Protein AF-A0A1B6IJ92-F1 (afdb_monomer)

Foldseek 3Di:
DEEFEFEAEQLFTFGDDQVDGPPDGVLNVLVVLLVVLVVFQLDAAEYEYHHRYDHPNDPDDPLVSVVVSCVVVVVAADQDQDPPDDSVSRGSHYFYQYPDPSCNRRHHPVVVDDDDDPPPD

Radius of gyration: 14.35 Å; Cα contacts (8 Å, |Δi|>4): 209; chains: 1; bounding box: 33×33×36 Å

Organism: NCBI:txid320908

Sequence (121 aa):
FFDIRVRHYANAFALHHAFVYLHVNFDDFLDSVSNFLRSNPSETVLFRLKEEYDSEGNSRSIAETLQWYLYKHQGTYLRTNNRDINLGSARGKFIILSDNYQFDSFGLQYGQSNIQDNYNL

Nearest PDB structures (foldseek):
  2or2-assembly1_B  TM=8.871E-01  e=2.183E-09  Bacillus thuringiensis
  2ptd-assembly1_A  TM=8.724E-01  e=1.568E-09  Bacillus cereus
  3ptd-assembly1_A  TM=8.873E-01  e=2.492E-09  Bacillus cereus
  6ptd-assembly1_A  TM=8.864E-01  e=2.332E-09  Bacillus cereus
  4f2t-assembly1_A  TM=8.288E-01  e=1.055E-09  Staphylococcus aureus subsp. aureus str. Newman

Structure (mmCIF, N/CA/C/O backbone):
data_AF-A0A1B6IJ92-F1
#
_entry.id   AF-A0A1B6IJ92-F1
#
loop_
_atom_site.group_PDB
_atom_site.id
_atom_site.type_symbol
_atom_site.label_atom_id
_atom_site.label_alt_id
_atom_site.label_comp_id
_atom_site.label_asym_id
_atom_site.label_entity_id
_atom_site.label_seq_id
_atom_site.pdbx_PDB_ins_code
_atom_site.Cartn_x
_atom_site.Cartn_y
_atom_site.Cartn_z
_atom_site.occupancy
_atom_site.B_iso_or_equiv
_atom_site.auth_seq_id
_atom_site.auth_comp_id
_atom_site.auth_asym_id
_atom_site.auth_atom_id
_atom_site.pdbx_PDB_model_num
ATOM 1 N N . PHE A 1 1 ? -4.550 -8.994 8.656 1.00 96.19 1 PHE A N 1
ATOM 2 C CA . PHE A 1 1 ? -3.156 -8.627 8.340 1.00 96.19 1 PHE A CA 1
ATOM 3 C C . PHE A 1 1 ? -2.759 -9.338 7.057 1.00 96.19 1 PHE A C 1
ATOM 5 O O . PHE A 1 1 ? -3.178 -10.478 6.900 1.00 96.19 1 PHE A O 1
ATOM 12 N N . PHE A 1 2 ? -1.996 -8.698 6.169 1.00 98.44 2 PHE A N 1
ATOM 13 C CA . PHE A 1 2 ? -1.486 -9.317 4.937 1.00 98.44 2 PHE A CA 1
ATOM 14 C C . PHE A 1 2 ? 0.030 -9.117 4.800 1.00 98.44 2 PHE A C 1
ATOM 16 O O . PHE A 1 2 ? 0.544 -8.058 5.153 1.00 98.44 2 PHE A O 1
ATOM 23 N N . ASP A 1 3 ? 0.733 -10.116 4.265 1.00 98.06 3 ASP A N 1
ATOM 24 C CA . ASP A 1 3 ? 2.132 -10.000 3.833 1.00 98.06 3 ASP A CA 1
ATOM 25 C C . ASP A 1 3 ? 2.158 -9.855 2.308 1.00 98.06 3 ASP A C 1
ATOM 27 O O . ASP A 1 3 ? 1.864 -10.810 1.589 1.00 98.06 3 ASP A O 1
ATOM 31 N N . ILE A 1 4 ? 2.425 -8.643 1.819 1.00 98.50 4 ILE A N 1
ATOM 32 C CA . ILE A 1 4 ? 2.378 -8.306 0.397 1.00 98.50 4 ILE A CA 1
ATOM 33 C C . ILE A 1 4 ? 3.795 -8.078 -0.102 1.00 98.50 4 ILE A C 1
ATOM 35 O O . ILE A 1 4 ? 4.490 -7.144 0.304 1.00 98.50 4 ILE A O 1
ATOM 39 N N . ARG A 1 5 ? 4.208 -8.940 -1.025 1.00 98.56 5 ARG A N 1
ATOM 40 C CA . ARG A 1 5 ? 5.542 -8.921 -1.611 1.00 98.56 5 ARG A CA 1
ATOM 41 C C . ARG A 1 5 ? 5.415 -8.645 -3.094 1.00 98.56 5 ARG A C 1
ATOM 43 O O . ARG A 1 5 ? 4.667 -9.335 -3.788 1.00 98.56 5 ARG A O 1
ATOM 50 N N . VAL A 1 6 ? 6.081 -7.599 -3.561 1.00 98.38 6 VAL A N 1
ATOM 51 C CA . VAL A 1 6 ? 5.899 -7.078 -4.915 1.00 98.38 6 VAL A CA 1
ATOM 52 C C . VAL A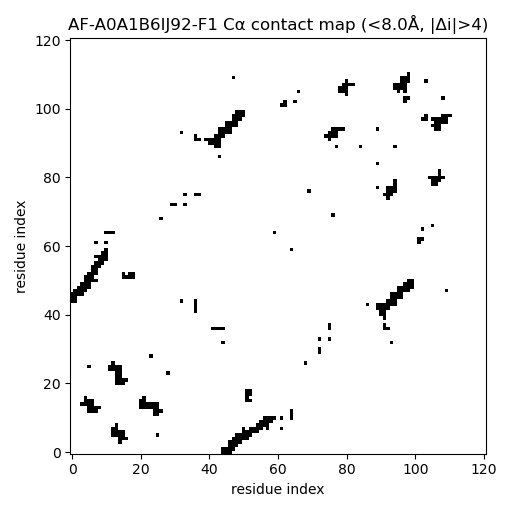 1 6 ? 7.204 -7.061 -5.686 1.00 98.38 6 VAL A C 1
ATOM 54 O O . VAL A 1 6 ? 8.267 -6.783 -5.138 1.00 98.38 6 VAL A O 1
ATOM 57 N N . ARG A 1 7 ? 7.109 -7.302 -6.987 1.00 98.31 7 ARG A N 1
ATOM 58 C CA . ARG A 1 7 ? 8.127 -6.923 -7.959 1.00 98.31 7 ARG A CA 1
ATOM 59 C C . ARG A 1 7 ? 7.694 -5.626 -8.626 1.00 98.31 7 ARG A C 1
ATOM 61 O O . ARG A 1 7 ? 6.538 -5.501 -9.034 1.00 98.31 7 ARG A O 1
ATOM 68 N N . HIS A 1 8 ? 8.619 -4.688 -8.780 1.00 98.56 8 HIS A N 1
ATOM 69 C CA . HIS A 1 8 ? 8.381 -3.473 -9.547 1.00 98.56 8 HIS A CA 1
ATOM 70 C C . HIS A 1 8 ? 8.767 -3.688 -11.016 1.00 98.56 8 HIS A C 1
ATOM 72 O O . HIS A 1 8 ? 9.942 -3.700 -11.380 1.00 98.56 8 HIS A O 1
ATOM 78 N N . TYR A 1 9 ? 7.767 -3.900 -11.864 1.00 98.19 9 TYR A N 1
ATOM 79 C CA . TYR A 1 9 ? 7.941 -4.287 -13.259 1.00 98.19 9 TYR A CA 1
ATOM 80 C C . TYR A 1 9 ? 7.105 -3.396 -14.172 1.00 98.19 9 TYR A C 1
ATOM 82 O O . TYR A 1 9 ? 5.902 -3.257 -13.954 1.00 98.19 9 TYR A O 1
ATOM 90 N N . ALA A 1 10 ? 7.722 -2.816 -15.203 1.00 97.75 10 ALA A N 1
ATOM 91 C CA . ALA A 1 10 ? 7.042 -1.970 -16.188 1.00 97.75 10 ALA A CA 1
ATOM 92 C C . ALA A 1 10 ? 6.162 -0.875 -15.547 1.00 97.75 10 ALA A C 1
ATOM 94 O O . ALA A 1 10 ? 5.014 -0.656 -15.936 1.00 97.75 10 ALA A O 1
ATOM 95 N N . ASN A 1 11 ? 6.706 -0.193 -14.535 1.00 98.06 11 ASN A N 1
ATOM 96 C CA . ASN A 1 11 ? 6.055 0.812 -13.699 1.00 98.06 11 ASN A CA 1
ATOM 97 C C . ASN A 1 11 ? 4.893 0.292 -12.842 1.00 98.06 11 ASN A C 1
ATOM 99 O O . ASN A 1 11 ? 4.192 1.104 -12.253 1.00 98.06 11 ASN A O 1
ATOM 103 N N . ALA A 1 12 ? 4.662 -1.009 -12.720 1.00 98.12 12 ALA A N 1
ATOM 104 C CA . ALA A 1 12 ? 3.589 -1.583 -11.912 1.00 98.12 12 ALA A CA 1
ATOM 105 C C . ALA A 1 12 ? 4.142 -2.481 -10.802 1.00 98.12 12 ALA A C 1
ATOM 107 O O . ALA A 1 12 ? 5.284 -2.935 -10.854 1.00 98.12 12 ALA A O 1
ATOM 108 N N . PHE A 1 13 ? 3.325 -2.736 -9.783 1.00 98.62 13 PHE A N 1
ATOM 109 C CA . PHE A 1 13 ? 3.625 -3.732 -8.759 1.00 98.62 13 PHE A CA 1
ATOM 110 C C . PHE A 1 13 ? 2.850 -5.015 -9.044 1.00 98.62 13 PHE A C 1
ATOM 112 O O . PHE A 1 13 ? 1.617 -5.026 -9.028 1.00 98.62 13 PHE A O 1
ATOM 119 N N . ALA A 1 14 ? 3.592 -6.093 -9.274 1.00 98.50 14 ALA A N 1
ATOM 120 C CA . ALA A 1 14 ? 3.077 -7.446 -9.432 1.00 98.50 14 ALA A CA 1
ATOM 121 C C . ALA A 1 14 ? 3.361 -8.239 -8.150 1.00 98.50 14 ALA A C 1
ATOM 123 O O . ALA A 1 14 ? 4.479 -8.168 -7.639 1.00 98.50 14 ALA A O 1
ATOM 124 N N . LEU A 1 15 ? 2.390 -8.988 -7.616 1.00 98.56 15 LEU A N 1
ATOM 125 C CA . LEU A 1 15 ? 2.618 -9.804 -6.420 1.00 98.56 15 LEU A CA 1
ATOM 126 C C . LEU A 1 15 ? 3.463 -11.024 -6.770 1.00 98.56 15 LEU A C 1
ATOM 128 O O . LEU A 1 15 ? 3.203 -11.717 -7.756 1.00 98.56 15 LEU A O 1
ATOM 132 N N . HIS A 1 16 ? 4.474 -11.277 -5.950 1.00 98.38 16 HIS A N 1
ATOM 133 C CA . HIS A 1 16 ? 5.509 -12.259 -6.220 1.00 98.38 16 HIS A CA 1
ATOM 134 C C . HIS A 1 16 ? 5.790 -13.148 -5.010 1.00 98.38 16 HIS A C 1
ATOM 136 O O . HIS A 1 16 ? 5.637 -12.742 -3.859 1.00 98.38 16 HIS A O 1
ATOM 142 N N . HIS A 1 17 ? 6.260 -14.358 -5.298 1.00 96.88 17 HIS A N 1
ATOM 143 C CA . HIS A 1 17 ? 6.975 -15.208 -4.356 1.00 96.88 17 HIS A CA 1
ATOM 144 C C . HIS A 1 17 ? 8.333 -15.546 -4.971 1.00 96.88 17 HIS A C 1
ATOM 146 O O . HIS A 1 17 ? 8.410 -16.311 -5.936 1.00 96.88 17 HIS A O 1
ATOM 152 N N . ALA A 1 18 ? 9.398 -14.922 -4.461 1.00 95.38 18 ALA A N 1
ATOM 153 C CA . ALA A 1 18 ? 10.672 -14.839 -5.176 1.00 95.38 18 ALA A CA 1
ATOM 154 C C . ALA A 1 18 ? 10.460 -14.397 -6.649 1.00 95.38 18 ALA A C 1
ATOM 156 O O . ALA A 1 18 ? 9.787 -13.403 -6.929 1.00 95.38 18 ALA A O 1
ATOM 157 N N . PHE A 1 19 ? 10.984 -15.145 -7.621 1.00 95.56 19 PHE A N 1
ATOM 158 C CA . PHE A 1 19 ? 10.842 -14.838 -9.050 1.00 95.56 19 PHE A CA 1
ATOM 159 C C . PHE A 1 19 ? 9.462 -15.201 -9.640 1.00 95.56 19 PHE A C 1
ATOM 161 O O . PHE A 1 19 ? 9.189 -14.872 -10.794 1.00 95.56 19 PHE A O 1
ATOM 168 N N . VAL A 1 20 ? 8.586 -15.870 -8.882 1.00 97.81 20 VAL A N 1
ATOM 169 C CA . VAL A 1 20 ? 7.297 -16.378 -9.376 1.00 97.81 20 VAL A CA 1
ATOM 170 C C . VAL A 1 20 ? 6.214 -15.308 -9.251 1.00 97.81 20 VAL A C 1
ATOM 172 O O . VAL A 1 20 ? 5.887 -14.881 -8.145 1.00 97.81 20 VAL A O 1
ATOM 175 N N . TYR A 1 21 ? 5.622 -14.915 -10.380 1.00 98.00 21 TYR A N 1
ATOM 176 C CA . TYR A 1 21 ? 4.433 -14.061 -10.407 1.00 98.00 21 TYR A CA 1
ATOM 177 C C . TYR A 1 21 ? 3.205 -14.833 -9.913 1.00 98.00 21 TYR A C 1
ATOM 179 O O . TYR A 1 21 ? 2.902 -15.911 -10.419 1.00 98.00 21 TYR A O 1
ATOM 187 N N . LEU A 1 22 ? 2.471 -14.265 -8.955 1.00 98.00 22 LEU A N 1
ATOM 188 C CA . LEU A 1 22 ? 1.300 -14.897 -8.335 1.00 98.00 22 LEU A CA 1
ATOM 189 C C . LEU A 1 22 ? -0.011 -14.665 -9.100 1.00 98.00 22 LEU A C 1
ATOM 191 O O . LEU A 1 22 ? -1.079 -14.966 -8.575 1.00 98.00 22 LEU A O 1
ATOM 195 N N . HIS A 1 23 ? 0.048 -14.123 -10.320 1.00 97.44 23 HIS A N 1
ATOM 196 C CA . HIS A 1 23 ? -1.132 -13.778 -11.126 1.00 97.44 23 HIS A CA 1
ATOM 197 C C . HIS A 1 23 ? -2.070 -12.751 -10.468 1.00 97.44 23 HIS A C 1
ATOM 199 O O . HIS A 1 23 ? -3.264 -12.725 -10.751 1.00 97.44 23 HIS A O 1
ATOM 205 N N . VAL A 1 24 ? -1.523 -11.892 -9.601 1.00 97.69 24 VAL A N 1
ATOM 206 C CA . VAL A 1 24 ? -2.249 -10.811 -8.919 1.00 97.69 24 VAL A CA 1
ATOM 207 C C . VAL A 1 24 ? -1.413 -9.538 -8.966 1.00 97.69 24 VAL A C 1
ATOM 209 O O . VAL A 1 24 ? -0.213 -9.577 -8.687 1.00 97.69 24 VAL A O 1
ATOM 212 N N . ASN A 1 25 ? -2.020 -8.399 -9.300 1.00 98.31 25 ASN A N 1
ATOM 213 C CA . ASN A 1 25 ? -1.342 -7.105 -9.249 1.00 98.31 25 ASN A CA 1
ATOM 214 C C . ASN A 1 25 ? -1.710 -6.338 -7.978 1.00 98.31 25 ASN A C 1
ATOM 216 O O . ASN A 1 25 ? -2.725 -6.584 -7.330 1.00 98.31 25 ASN A O 1
ATOM 220 N N . PHE A 1 26 ? -0.870 -5.375 -7.610 1.00 98.50 26 PHE A N 1
ATOM 221 C CA . PHE A 1 26 ? -1.088 -4.577 -6.407 1.00 98.50 26 PHE A CA 1
ATOM 222 C C . PHE A 1 26 ? -2.317 -3.657 -6.506 1.00 98.50 26 PHE A C 1
ATOM 224 O O . PHE A 1 26 ? -2.941 -3.395 -5.482 1.00 98.50 26 PHE A O 1
ATOM 231 N N . ASP A 1 27 ? -2.692 -3.213 -7.716 1.00 98.06 27 ASP A N 1
ATOM 232 C CA . ASP A 1 27 ? -3.941 -2.456 -7.952 1.00 98.06 27 ASP A CA 1
ATOM 233 C C . ASP A 1 27 ? -5.153 -3.315 -7.543 1.00 98.06 27 ASP A C 1
ATOM 235 O O . ASP A 1 27 ? -5.967 -2.872 -6.740 1.00 98.06 27 ASP A O 1
ATOM 239 N N . ASP A 1 28 ? -5.193 -4.588 -7.970 1.00 98.19 28 ASP A N 1
ATOM 240 C CA . ASP A 1 28 ? -6.271 -5.536 -7.639 1.00 98.19 28 ASP A CA 1
ATOM 241 C C . ASP A 1 28 ? -6.385 -5.762 -6.119 1.00 98.19 28 ASP A C 1
ATOM 243 O O . ASP A 1 28 ? -7.481 -5.818 -5.545 1.00 98.19 28 ASP A O 1
ATOM 247 N N . PHE A 1 29 ? -5.236 -5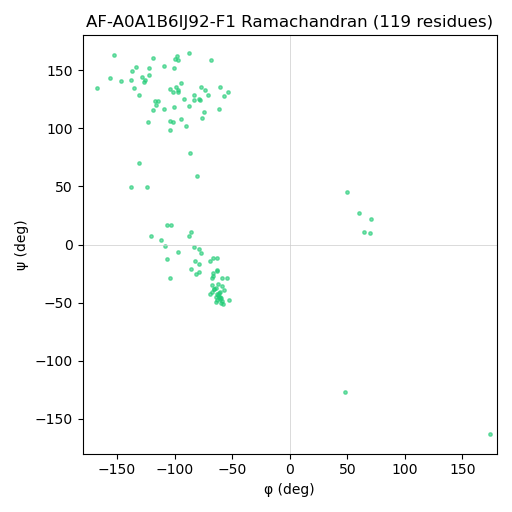.874 -5.444 1.00 98.50 29 PHE A N 1
ATOM 248 C CA . PHE A 1 29 ? -5.174 -5.994 -3.989 1.00 98.50 29 PHE A CA 1
ATOM 249 C C . PHE A 1 29 ? -5.710 -4.735 -3.292 1.00 98.50 29 PHE A C 1
ATOM 251 O O . PHE A 1 29 ? -6.554 -4.845 -2.399 1.00 98.50 29 PHE A O 1
ATOM 258 N N . LEU A 1 30 ? -5.256 -3.543 -3.689 1.00 98.56 30 LEU A N 1
ATOM 259 C CA . LEU A 1 30 ? -5.706 -2.292 -3.078 1.00 98.56 30 LEU A CA 1
ATOM 260 C C . LEU A 1 30 ? -7.188 -2.016 -3.345 1.00 98.56 30 LEU A C 1
ATOM 262 O O . LEU A 1 30 ? -7.887 -1.575 -2.431 1.00 98.56 30 LEU A O 1
ATOM 266 N N . ASP A 1 31 ? -7.689 -2.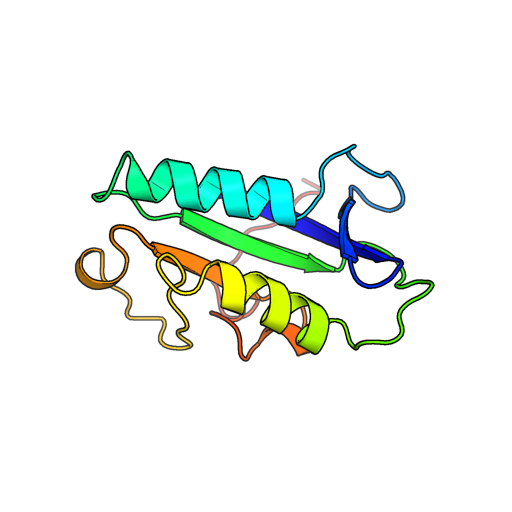322 -4.541 1.00 98.50 31 ASP A N 1
ATOM 267 C CA . ASP A 1 31 ? -9.115 -2.248 -4.860 1.00 98.50 31 ASP A CA 1
ATOM 268 C C . ASP A 1 31 ? -9.930 -3.164 -3.945 1.00 98.50 31 ASP A C 1
ATOM 270 O O . ASP A 1 31 ? -10.923 -2.731 -3.349 1.00 98.50 31 ASP A O 1
ATOM 274 N N . SER A 1 32 ? -9.471 -4.402 -3.749 1.00 98.56 32 SER A N 1
ATOM 275 C CA . SER A 1 32 ? -10.105 -5.361 -2.838 1.00 98.56 32 SER A CA 1
ATOM 276 C C . SER A 1 32 ? -10.128 -4.847 -1.395 1.00 98.56 32 SER A C 1
ATOM 278 O O . SER A 1 32 ? -11.172 -4.882 -0.739 1.00 98.56 32 SER A O 1
ATOM 280 N N . VAL A 1 33 ? -9.010 -4.299 -0.907 1.00 98.69 33 VAL A N 1
ATOM 281 C CA . VAL A 1 33 ? -8.906 -3.710 0.438 1.00 98.69 33 VAL A CA 1
ATOM 282 C C . VAL A 1 33 ? -9.824 -2.496 0.589 1.00 98.69 33 VAL A C 1
ATOM 284 O O . VAL A 1 33 ? -10.570 -2.403 1.566 1.00 98.69 33 VAL A O 1
ATOM 287 N N . SER A 1 34 ? -9.817 -1.570 -0.371 1.00 98.44 34 SER A N 1
ATOM 288 C CA . SER A 1 34 ? -10.688 -0.394 -0.343 1.00 98.44 34 SER A CA 1
ATOM 289 C C . SER A 1 34 ? -12.166 -0.779 -0.362 1.00 98.44 34 SER A C 1
ATOM 291 O O . SER A 1 34 ? -12.953 -0.200 0.385 1.00 98.44 34 SER A O 1
ATOM 293 N N . ASN A 1 35 ? -12.558 -1.761 -1.174 1.00 98.50 35 ASN A N 1
ATOM 294 C CA . ASN A 1 35 ? -13.941 -2.234 -1.239 1.00 98.50 35 ASN A CA 1
ATOM 295 C C . ASN A 1 35 ? -14.368 -2.935 0.055 1.00 98.50 35 ASN A C 1
ATOM 297 O O . ASN A 1 35 ? -15.469 -2.680 0.554 1.00 98.50 35 ASN A O 1
ATOM 301 N N . PHE A 1 36 ? -13.484 -3.745 0.643 1.00 98.75 36 PHE A N 1
ATOM 302 C CA . PHE A 1 36 ? -13.708 -4.353 1.951 1.00 98.75 36 PHE A CA 1
ATOM 303 C C . PHE A 1 36 ? -13.932 -3.293 3.037 1.00 98.75 36 PHE A C 1
ATOM 305 O O . PHE A 1 36 ? -14.928 -3.370 3.753 1.00 98.75 36 PHE A O 1
ATOM 312 N N . LEU A 1 37 ? -13.072 -2.274 3.123 1.00 98.75 37 LEU A N 1
ATOM 313 C CA . LEU A 1 37 ? -13.167 -1.218 4.140 1.00 98.75 37 LEU A CA 1
ATOM 314 C C . LEU A 1 37 ? -14.392 -0.315 3.953 1.00 98.75 37 LEU A C 1
ATOM 316 O O . LEU A 1 37 ? -14.989 0.114 4.936 1.00 98.75 37 LEU A O 1
ATOM 320 N N . ARG A 1 38 ? -14.807 -0.045 2.708 1.00 97.69 38 ARG A N 1
ATOM 321 C CA . ARG A 1 38 ? -16.060 0.681 2.427 1.00 97.69 38 ARG A CA 1
ATOM 322 C C . ARG A 1 38 ? -17.291 -0.115 2.860 1.00 97.69 38 ARG A C 1
ATOM 324 O O . ARG A 1 38 ? -18.240 0.473 3.366 1.00 97.69 38 ARG A O 1
ATOM 331 N N . SER A 1 39 ? -17.264 -1.432 2.667 1.00 98.56 39 SER A N 1
ATOM 332 C CA . SER A 1 39 ? -18.368 -2.326 3.042 1.00 98.56 39 SER A CA 1
ATOM 333 C C . SER A 1 39 ? -18.386 -2.634 4.543 1.00 98.56 39 SER A C 1
ATOM 335 O O . SER A 1 39 ? -19.437 -2.944 5.093 1.00 98.56 39 SER A O 1
ATOM 337 N N . ASN A 1 40 ? -17.235 -2.518 5.212 1.00 98.50 40 ASN A N 1
ATOM 338 C CA . ASN A 1 40 ? -17.041 -2.828 6.627 1.00 98.50 40 ASN A CA 1
ATOM 339 C C . ASN A 1 40 ? -16.302 -1.669 7.329 1.00 98.50 40 ASN A C 1
ATOM 341 O O . ASN A 1 40 ? -15.138 -1.811 7.708 1.00 98.50 40 ASN A O 1
ATOM 345 N N . PRO A 1 41 ? -16.942 -0.498 7.514 1.00 97.94 41 PRO A N 1
ATOM 346 C CA . PRO A 1 41 ? -16.265 0.721 7.973 1.00 97.94 41 PRO A CA 1
ATOM 347 C C . PRO A 1 41 ? -15.740 0.657 9.418 1.00 97.94 41 PRO A C 1
ATOM 349 O O . PRO A 1 41 ? -14.987 1.535 9.838 1.00 97.94 41 PRO A O 1
ATOM 352 N N . SER A 1 42 ? -16.121 -0.360 10.199 1.00 98.25 42 SER A N 1
ATOM 353 C CA . SER A 1 42 ? -15.554 -0.624 11.527 1.00 98.25 42 SER A CA 1
ATOM 354 C C . SER A 1 42 ? -14.191 -1.315 11.490 1.00 98.25 42 SER A C 1
ATOM 356 O O . SER A 1 42 ? -13.501 -1.321 12.509 1.00 98.25 42 SER A O 1
ATOM 358 N N . GLU A 1 43 ? -13.815 -1.896 10.354 1.00 98.69 43 GLU A N 1
ATOM 359 C CA . GLU A 1 43 ? -12.595 -2.680 10.207 1.00 98.69 43 GLU A CA 1
ATOM 360 C C . GLU A 1 43 ? -11.394 -1.804 9.852 1.00 98.69 43 GLU A C 1
ATOM 362 O O . GLU A 1 43 ? -11.521 -0.655 9.426 1.00 98.69 43 GLU A O 1
ATOM 367 N N . THR A 1 44 ? -10.201 -2.368 10.008 1.00 98.69 44 THR A N 1
ATOM 368 C CA . THR A 1 44 ? -8.949 -1.793 9.514 1.00 98.69 44 THR A CA 1
ATOM 369 C C . THR A 1 44 ? -8.101 -2.894 8.893 1.00 98.69 44 THR A C 1
ATOM 371 O O . THR A 1 44 ? -8.162 -4.052 9.310 1.00 98.69 44 THR A O 1
ATOM 374 N N . VAL A 1 45 ? -7.302 -2.548 7.885 1.00 98.75 45 VAL A N 1
ATOM 375 C CA . VAL A 1 45 ? -6.383 -3.493 7.244 1.00 98.75 45 VAL A CA 1
ATOM 376 C C . VAL A 1 45 ? -4.945 -3.049 7.470 1.00 98.75 45 VAL A C 1
ATOM 378 O O . VAL A 1 45 ? -4.527 -1.987 7.031 1.00 98.75 45 VAL A O 1
ATOM 381 N N . LEU A 1 46 ? -4.155 -3.900 8.111 1.00 98.25 46 LEU A N 1
ATOM 382 C CA . LEU A 1 46 ? -2.706 -3.741 8.191 1.00 98.25 46 LEU A CA 1
ATOM 383 C C . LEU A 1 46 ? -2.046 -4.678 7.179 1.00 98.25 46 LEU A C 1
ATOM 385 O O . LEU A 1 46 ? -2.375 -5.869 7.166 1.00 98.25 46 LEU A O 1
ATOM 389 N N . PHE A 1 47 ? -1.111 -4.184 6.369 1.00 98.62 47 PHE A N 1
ATOM 390 C CA . PHE A 1 47 ? -0.299 -5.051 5.513 1.00 98.62 47 PHE A CA 1
ATOM 391 C C . PHE A 1 47 ? 1.176 -4.653 5.489 1.00 98.62 47 PHE A C 1
ATOM 393 O O . PHE A 1 47 ? 1.500 -3.469 5.479 1.00 98.62 47 PHE A O 1
ATOM 400 N N . ARG A 1 48 ? 2.066 -5.650 5.474 1.00 98.56 48 ARG A N 1
ATOM 401 C CA . ARG A 1 48 ? 3.491 -5.471 5.162 1.00 98.56 48 ARG A CA 1
ATOM 402 C C . ARG A 1 48 ? 3.648 -5.314 3.659 1.00 98.56 48 ARG A C 1
ATOM 404 O O . ARG A 1 48 ? 3.026 -6.065 2.915 1.00 98.56 48 ARG A O 1
ATOM 411 N N . LEU A 1 49 ? 4.460 -4.350 3.234 1.00 98.50 49 LEU A N 1
ATOM 412 C CA . LEU A 1 49 ? 4.839 -4.161 1.838 1.00 98.50 49 LEU A CA 1
ATOM 413 C C . LEU A 1 49 ? 6.352 -4.306 1.690 1.00 98.50 49 LEU A C 1
ATOM 415 O O . LEU A 1 49 ? 7.106 -3.483 2.214 1.00 98.50 49 LEU A O 1
ATOM 419 N N . LYS A 1 50 ? 6.768 -5.332 0.951 1.00 97.75 50 LYS A N 1
ATOM 420 C CA . LYS A 1 50 ? 8.167 -5.695 0.720 1.00 97.75 50 LYS A CA 1
ATOM 421 C C . LYS A 1 50 ? 8.459 -5.791 -0.780 1.00 97.75 50 LYS A C 1
ATOM 423 O O . LYS A 1 50 ? 7.628 -6.294 -1.533 1.00 97.75 50 LYS A O 1
ATOM 428 N N . GLU A 1 51 ? 9.635 -5.344 -1.212 1.00 97.19 51 GLU A N 1
ATOM 429 C CA . GLU A 1 51 ? 10.145 -5.650 -2.557 1.00 97.19 51 GLU A CA 1
ATOM 430 C C . GLU A 1 51 ? 10.729 -7.075 -2.576 1.00 97.19 51 GLU A C 1
ATOM 432 O O . GLU A 1 51 ? 11.559 -7.419 -1.736 1.00 97.19 51 GLU A O 1
ATOM 437 N N . GLU A 1 52 ? 10.259 -7.925 -3.490 1.00 97.25 52 GLU A N 1
ATOM 438 C CA . GLU A 1 52 ? 10.553 -9.369 -3.488 1.00 97.25 52 GLU A CA 1
ATOM 439 C C . GLU A 1 52 ? 11.580 -9.795 -4.538 1.00 97.25 52 GLU A C 1
ATOM 441 O O . GLU A 1 52 ? 12.268 -10.800 -4.359 1.00 97.25 52 GLU A O 1
ATOM 446 N N . TYR A 1 53 ? 11.656 -9.072 -5.655 1.00 96.19 53 TYR A N 1
ATOM 447 C CA . TYR A 1 53 ? 12.476 -9.455 -6.798 1.00 96.19 53 TYR A CA 1
ATOM 448 C C . TYR A 1 53 ? 12.927 -8.241 -7.606 1.00 96.19 53 TYR A C 1
ATOM 450 O O . TYR A 1 53 ? 12.331 -7.168 -7.496 1.00 96.19 53 TYR A O 1
ATOM 458 N N . ASP A 1 54 ? 13.946 -8.442 -8.444 1.00 95.62 54 ASP A N 1
ATOM 459 C CA . ASP A 1 54 ? 14.616 -7.370 -9.170 1.00 95.62 54 ASP A CA 1
ATOM 460 C C . ASP A 1 54 ? 13.648 -6.557 -10.037 1.00 95.62 54 ASP A C 1
ATOM 462 O O . ASP A 1 54 ? 12.886 -7.075 -10.872 1.00 95.62 54 ASP A O 1
ATOM 466 N N . SER A 1 55 ? 13.718 -5.245 -9.822 1.00 96.56 55 SER A N 1
ATOM 467 C CA . SER A 1 55 ? 13.014 -4.233 -10.593 1.00 96.56 55 SER A CA 1
ATOM 468 C C . SER A 1 55 ? 13.436 -4.265 -12.072 1.00 96.56 55 SER A C 1
ATOM 470 O O . SER A 1 55 ? 14.626 -4.305 -12.375 1.00 96.56 55 SER A O 1
ATOM 472 N N . GLU A 1 56 ? 12.490 -4.181 -13.013 1.00 97.69 56 GLU A N 1
ATOM 473 C CA . GLU A 1 56 ? 12.796 -4.201 -14.456 1.00 97.69 56 GLU A CA 1
ATOM 474 C C . GLU A 1 56 ? 11.827 -3.332 -15.277 1.00 97.69 56 GLU A C 1
ATOM 476 O O . GLU A 1 56 ? 10.623 -3.302 -15.025 1.00 97.69 56 GLU A O 1
ATOM 481 N N . GLY A 1 57 ? 12.348 -2.626 -16.288 1.00 97.81 57 GLY A N 1
ATOM 482 C CA . GLY A 1 57 ? 11.528 -1.898 -17.266 1.00 97.81 57 GLY A CA 1
ATOM 483 C C . GLY A 1 57 ? 10.815 -0.652 -16.725 1.00 97.81 57 GLY A C 1
ATOM 484 O O . GLY A 1 57 ? 9.813 -0.229 -17.296 1.00 97.81 57 GLY A O 1
ATOM 485 N N . ASN A 1 58 ? 11.294 -0.068 -15.624 1.00 98.00 58 ASN A N 1
ATOM 486 C CA . ASN A 1 58 ? 10.650 1.073 -14.974 1.00 98.00 58 ASN A CA 1
ATOM 487 C C . ASN A 1 58 ? 11.235 2.412 -15.449 1.00 98.00 58 ASN A C 1
ATOM 489 O O . ASN A 1 58 ? 12.448 2.565 -15.573 1.00 98.00 58 ASN A O 1
ATOM 493 N N . SER A 1 59 ? 10.367 3.399 -15.657 1.00 97.94 59 SER A N 1
ATOM 494 C CA . SER A 1 59 ? 10.714 4.807 -15.887 1.00 97.94 59 SER A CA 1
ATOM 495 C C . SER A 1 59 ? 10.407 5.706 -14.684 1.00 97.94 59 SER A C 1
ATOM 497 O O . SER A 1 59 ? 10.836 6.855 -14.666 1.00 97.94 59 SER A O 1
ATOM 499 N N . ARG A 1 60 ? 9.646 5.206 -13.701 1.00 96.94 60 ARG A N 1
ATOM 500 C CA . ARG A 1 60 ? 9.448 5.831 -12.385 1.00 96.94 60 ARG A CA 1
ATOM 501 C C . ARG A 1 60 ? 10.157 5.020 -11.308 1.00 96.94 60 ARG A C 1
ATOM 503 O O . ARG A 1 60 ? 10.350 3.817 -11.462 1.00 96.94 60 ARG A O 1
ATOM 510 N N . SER A 1 61 ? 10.547 5.665 -10.216 1.00 97.88 61 SER A N 1
ATOM 511 C CA . SER A 1 61 ? 11.070 4.978 -9.034 1.00 97.88 61 SER A CA 1
ATOM 512 C C . SER A 1 61 ? 9.978 4.163 -8.336 1.00 97.88 61 SER A C 1
ATOM 514 O O . SER A 1 61 ? 8.785 4.436 -8.468 1.00 97.88 61 SER A O 1
ATOM 516 N N . ILE A 1 62 ? 10.383 3.175 -7.535 1.00 97.81 62 ILE A N 1
ATOM 517 C CA . ILE A 1 62 ? 9.452 2.346 -6.755 1.00 97.81 62 ILE A CA 1
ATOM 518 C C . ILE A 1 62 ? 8.594 3.196 -5.796 1.00 97.81 62 ILE A C 1
ATOM 520 O O . ILE A 1 62 ? 7.402 2.943 -5.629 1.00 97.81 62 ILE A O 1
ATOM 524 N N . ALA A 1 63 ? 9.163 4.266 -5.232 1.00 97.94 63 ALA A N 1
ATOM 525 C CA . ALA A 1 63 ? 8.450 5.203 -4.366 1.00 97.94 63 ALA A CA 1
ATOM 526 C C . ALA A 1 63 ? 7.412 6.036 -5.138 1.00 97.94 63 ALA A C 1
ATOM 528 O O . ALA A 1 63 ? 6.287 6.193 -4.670 1.00 97.94 63 ALA A O 1
ATOM 529 N N . GLU A 1 64 ? 7.747 6.532 -6.334 1.00 98.44 64 GLU A N 1
ATOM 530 C CA . GLU A 1 64 ? 6.7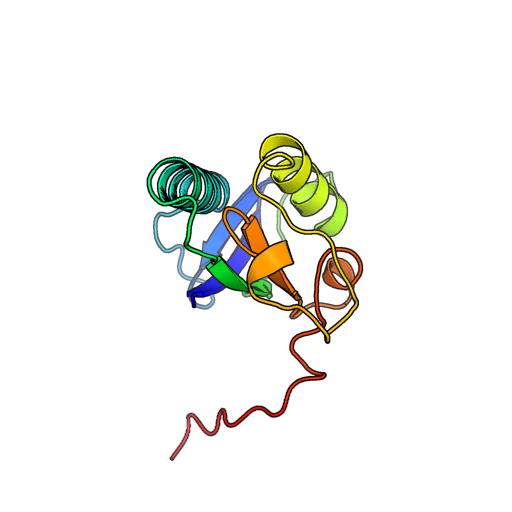90 7.237 -7.202 1.00 98.44 64 GLU A CA 1
ATOM 531 C C . GLU A 1 64 ? 5.658 6.311 -7.665 1.00 98.44 64 GLU A C 1
ATOM 533 O O . GLU A 1 64 ? 4.495 6.719 -7.712 1.00 98.44 64 GLU A O 1
ATOM 538 N N . THR A 1 65 ? 5.976 5.045 -7.952 1.00 98.44 65 THR A N 1
ATOM 539 C CA . THR A 1 65 ? 4.985 4.007 -8.257 1.00 98.44 65 THR A CA 1
ATOM 540 C C . THR A 1 65 ? 4.023 3.796 -7.095 1.00 98.44 65 THR A C 1
ATOM 542 O O . THR A 1 65 ? 2.807 3.861 -7.288 1.00 98.44 65 THR A O 1
ATOM 545 N N . LEU A 1 66 ? 4.543 3.611 -5.879 1.00 98.44 66 LEU A N 1
ATOM 546 C CA . LEU A 1 66 ? 3.719 3.461 -4.683 1.00 98.44 66 LEU A CA 1
ATOM 547 C C . LEU A 1 66 ? 2.869 4.712 -4.423 1.00 98.44 66 LEU A C 1
ATOM 549 O O . LEU A 1 66 ? 1.667 4.603 -4.192 1.00 98.44 66 LEU A O 1
ATOM 553 N N . GLN A 1 67 ? 3.452 5.908 -4.524 1.00 98.31 67 GLN A N 1
ATOM 554 C CA . GLN A 1 67 ? 2.734 7.171 -4.340 1.00 98.31 67 GLN A CA 1
ATOM 555 C C . GLN A 1 67 ? 1.543 7.302 -5.299 1.00 98.31 67 GLN A C 1
ATOM 557 O O . GLN A 1 67 ? 0.485 7.785 -4.888 1.00 98.31 67 GLN A O 1
ATOM 562 N N . TRP A 1 68 ? 1.695 6.856 -6.549 1.00 98.19 68 TRP A N 1
ATOM 563 C CA . TRP A 1 68 ? 0.616 6.844 -7.535 1.00 98.19 68 TRP A CA 1
ATOM 564 C C . TRP A 1 68 ? -0.532 5.910 -7.138 1.00 98.19 68 TRP A C 1
ATOM 566 O O . TRP A 1 68 ? -1.688 6.327 -7.196 1.00 98.19 68 TRP A O 1
ATOM 576 N N . TYR A 1 69 ? -0.231 4.689 -6.678 1.00 98.44 69 TYR A N 1
ATOM 577 C CA . TYR A 1 69 ? -1.252 3.783 -6.140 1.00 98.44 69 TYR A CA 1
ATOM 578 C C . TYR A 1 69 ? -1.984 4.438 -4.962 1.00 98.44 69 TYR A C 1
ATOM 580 O O . TYR A 1 69 ? -3.206 4.561 -4.959 1.00 98.44 69 TYR A O 1
ATOM 588 N N . LEU A 1 70 ? -1.245 4.956 -3.981 1.00 98.19 70 LEU A N 1
ATOM 589 C CA . LEU A 1 70 ? -1.836 5.510 -2.760 1.00 98.19 70 LEU A CA 1
ATOM 590 C C . LEU A 1 70 ? -2.667 6.771 -3.000 1.00 98.19 70 LEU A C 1
ATOM 592 O O . LEU A 1 70 ? -3.619 7.016 -2.261 1.00 98.19 70 LEU A O 1
ATOM 596 N N . TYR A 1 71 ? -2.366 7.540 -4.048 1.00 98.00 71 TYR A N 1
ATOM 597 C CA . TYR A 1 71 ? -3.196 8.671 -4.454 1.00 98.00 71 TYR A CA 1
ATOM 598 C C . TYR A 1 71 ? -4.606 8.227 -4.879 1.00 98.00 71 TYR A C 1
ATOM 600 O O . TYR A 1 71 ? -5.589 8.830 -4.447 1.00 98.00 71 TYR A O 1
ATOM 608 N N . LYS A 1 72 ? -4.732 7.126 -5.638 1.00 97.44 72 LYS A N 1
ATOM 609 C CA . LYS A 1 72 ? -6.041 6.556 -6.014 1.00 97.44 72 LYS A CA 1
ATOM 610 C C . LYS A 1 72 ? -6.854 6.101 -4.796 1.00 97.44 72 LYS A C 1
ATOM 612 O O . LYS A 1 72 ? -8.076 6.229 -4.779 1.00 97.44 72 LYS A O 1
ATOM 617 N N . HIS A 1 73 ? -6.174 5.604 -3.761 1.00 97.88 73 HIS A N 1
ATOM 618 C CA . HIS A 1 73 ? -6.793 5.036 -2.559 1.00 97.88 73 HIS A CA 1
ATOM 619 C C . HIS A 1 73 ? -6.760 5.970 -1.336 1.00 97.88 73 HIS A C 1
ATOM 621 O O . HIS A 1 73 ? -7.009 5.522 -0.214 1.00 97.88 73 HIS A O 1
ATOM 627 N N . GLN A 1 74 ? -6.520 7.276 -1.523 1.00 96.81 74 GLN A N 1
ATOM 628 C CA . GLN A 1 74 ? -6.384 8.250 -0.427 1.00 96.81 74 GLN A CA 1
ATOM 629 C C . GLN A 1 74 ? -7.581 8.266 0.546 1.00 96.81 74 GLN A C 1
ATOM 631 O O . GLN A 1 74 ? -7.427 8.517 1.740 1.00 96.81 74 GLN A O 1
ATOM 636 N N . GLY A 1 75 ? -8.781 7.926 0.061 1.00 96.88 75 GLY A N 1
ATOM 637 C CA . GLY A 1 75 ? -9.996 7.843 0.874 1.00 96.88 75 GLY A CA 1
ATOM 638 C C . GLY A 1 75 ? -9.990 6.717 1.915 1.00 96.88 75 GLY A C 1
ATOM 639 O O . GLY A 1 75 ? -10.656 6.849 2.939 1.00 96.88 75 GLY A O 1
ATOM 640 N N . THR A 1 76 ? -9.216 5.650 1.713 1.00 98.06 76 THR A N 1
ATOM 641 C CA . THR A 1 76 ? -9.093 4.509 2.643 1.00 98.06 76 THR A CA 1
ATOM 642 C C . THR A 1 76 ? -7.659 4.301 3.126 1.00 98.06 76 THR A C 1
ATOM 644 O O . THR A 1 76 ? -7.382 3.322 3.796 1.00 98.06 76 THR A O 1
ATOM 647 N N . TYR A 1 77 ? -6.734 5.198 2.807 1.00 98.44 77 TYR A N 1
ATOM 648 C CA . TYR A 1 77 ? -5.344 5.118 3.243 1.00 98.44 77 TYR A CA 1
ATOM 649 C C . TYR A 1 77 ? -5.125 5.98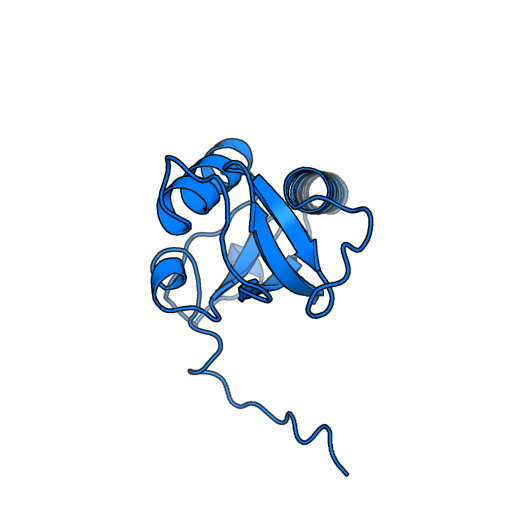4 4.489 1.00 98.44 77 TYR A C 1
ATOM 651 O O . TYR A 1 77 ? -5.521 7.152 4.513 1.00 98.44 77 TYR A O 1
ATOM 659 N N . LEU A 1 78 ? -4.495 5.428 5.525 1.00 98.00 78 LEU A N 1
ATOM 660 C CA . LEU A 1 78 ? -3.989 6.185 6.668 1.00 98.00 78 LEU A CA 1
ATOM 661 C C . LEU A 1 78 ? -2.466 6.321 6.561 1.00 98.00 78 LEU A C 1
ATOM 663 O O . LEU A 1 78 ? -1.719 5.424 6.948 1.00 98.00 78 LEU A O 1
ATOM 667 N N . ARG A 1 79 ? -2.006 7.474 6.063 1.00 95.81 79 ARG A N 1
ATOM 668 C CA . ARG A 1 79 ? -0.584 7.837 6.082 1.00 95.81 79 ARG A CA 1
ATOM 669 C C . ARG A 1 79 ? -0.177 8.240 7.494 1.00 95.81 79 ARG A C 1
ATOM 671 O O . ARG A 1 79 ? -0.637 9.264 7.993 1.00 95.81 79 ARG A O 1
ATOM 678 N N . THR A 1 80 ? 0.696 7.466 8.125 1.00 93.62 80 THR A N 1
ATOM 679 C CA . THR A 1 80 ? 1.204 7.770 9.466 1.00 93.62 80 THR A CA 1
ATOM 680 C C . THR A 1 80 ? 2.550 7.104 9.711 1.00 93.62 80 THR A C 1
ATOM 682 O O . THR A 1 80 ? 2.761 5.962 9.312 1.00 93.62 80 THR A O 1
ATOM 685 N N . ASN A 1 81 ? 3.415 7.817 10.432 1.00 92.06 81 ASN A N 1
ATOM 686 C CA . ASN A 1 81 ? 4.652 7.288 11.011 1.00 92.06 81 ASN A CA 1
ATOM 687 C C . ASN A 1 81 ? 4.539 7.166 12.546 1.00 92.06 81 ASN A C 1
ATOM 689 O O . ASN A 1 81 ? 5.478 6.734 13.209 1.00 92.06 81 ASN A O 1
ATOM 693 N N . ASN A 1 82 ? 3.395 7.563 13.119 1.00 91.56 82 ASN A N 1
ATOM 694 C CA . ASN A 1 82 ? 3.101 7.429 14.540 1.00 91.56 82 ASN A CA 1
ATOM 695 C C . ASN A 1 82 ? 2.585 6.014 14.824 1.00 91.56 82 ASN A C 1
ATOM 697 O O . ASN A 1 82 ? 1.600 5.596 14.217 1.00 91.56 82 ASN A O 1
ATOM 701 N N . ARG A 1 83 ? 3.237 5.308 15.753 1.00 92.12 83 ARG A N 1
ATOM 702 C CA . ARG A 1 83 ? 2.871 3.952 16.189 1.00 92.12 83 ARG A CA 1
ATOM 703 C C . ARG A 1 83 ? 1.755 3.931 17.239 1.00 92.12 83 ARG A C 1
ATOM 705 O O . ARG A 1 83 ? 1.129 2.888 17.406 1.00 92.12 83 ARG A O 1
ATOM 712 N N . ASP A 1 84 ? 1.436 5.067 17.856 1.00 93.56 84 ASP A N 1
ATOM 713 C CA . ASP A 1 84 ? 0.321 5.224 18.798 1.00 93.56 84 ASP A CA 1
ATOM 714 C C . ASP A 1 84 ? -1.014 5.395 18.052 1.00 93.56 84 ASP A C 1
ATOM 716 O O . ASP A 1 84 ? -1.712 6.408 18.156 1.00 93.56 84 ASP A O 1
ATOM 720 N N . ILE A 1 85 ? -1.362 4.398 17.238 1.00 94.19 85 ILE A N 1
ATOM 721 C CA . ILE A 1 85 ? -2.605 4.360 16.466 1.00 94.19 85 ILE A CA 1
ATOM 722 C C . ILE A 1 85 ? -3.668 3.648 17.295 1.00 94.19 85 ILE A C 1
ATOM 724 O O . ILE A 1 85 ? -3.494 2.499 17.696 1.00 94.19 85 ILE A O 1
ATOM 728 N N . ASN A 1 86 ? -4.805 4.306 17.509 1.00 95.94 86 ASN A N 1
ATOM 729 C CA . ASN A 1 86 ? -5.975 3.671 18.102 1.00 95.94 86 ASN A CA 1
ATOM 730 C C . ASN A 1 86 ? -6.971 3.236 17.016 1.00 95.94 86 ASN A C 1
ATOM 732 O O . ASN A 1 86 ? -6.955 3.717 15.883 1.00 95.94 86 ASN A O 1
ATOM 736 N N . LEU A 1 87 ? -7.894 2.341 17.372 1.00 97.06 87 LEU A N 1
ATOM 737 C CA . LEU A 1 87 ? -8.919 1.883 16.430 1.00 97.06 87 LEU A CA 1
ATOM 738 C C . LEU A 1 87 ? -9.849 3.012 15.962 1.00 97.06 87 LEU A C 1
ATOM 740 O O . LEU A 1 87 ? -10.445 2.895 14.900 1.00 97.06 87 LEU A O 1
ATOM 744 N N . GLY A 1 88 ? -9.984 4.103 16.719 1.00 96.75 88 GLY A N 1
ATOM 745 C CA . GLY A 1 88 ? -10.775 5.262 16.308 1.00 96.75 88 GLY A CA 1
ATOM 746 C C . GLY A 1 88 ? -10.231 5.925 15.041 1.00 96.75 88 GLY A C 1
ATOM 747 O O . GLY A 1 88 ? -11.009 6.228 14.142 1.00 96.75 88 GLY A O 1
ATOM 748 N N . SER A 1 89 ? -8.910 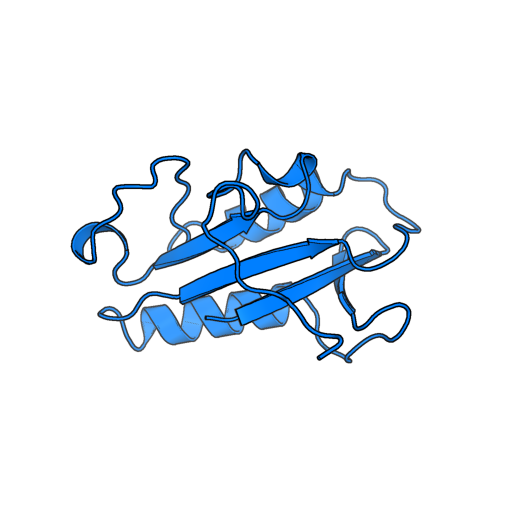6.096 14.935 1.00 95.31 89 SER A N 1
ATOM 749 C CA . SER A 1 89 ? -8.272 6.669 13.742 1.00 95.31 89 SER A CA 1
ATOM 750 C C . SER A 1 89 ? -8.076 5.663 12.603 1.00 95.31 89 SER A C 1
ATOM 752 O O . SER A 1 89 ? -8.025 6.068 11.443 1.00 95.31 89 SER A O 1
ATOM 754 N N . ALA A 1 90 ? -7.981 4.365 12.911 1.00 97.88 90 ALA A N 1
ATOM 755 C CA . ALA A 1 90 ? -7.722 3.314 11.923 1.00 97.88 90 ALA A CA 1
ATOM 756 C C . ALA A 1 90 ? -8.978 2.771 11.209 1.00 97.88 90 ALA A C 1
ATOM 758 O O . ALA A 1 90 ? -8.859 2.186 10.131 1.00 97.88 90 ALA A O 1
ATOM 759 N N . ARG A 1 91 ? -10.175 2.937 11.791 1.00 98.12 91 ARG A N 1
ATOM 760 C CA . ARG A 1 91 ? -11.450 2.458 11.219 1.00 98.12 91 ARG A CA 1
ATOM 761 C C . ARG A 1 91 ? -11.663 2.950 9.784 1.00 98.12 91 ARG A C 1
ATOM 763 O O . ARG A 1 91 ? -11.511 4.135 9.491 1.00 98.12 91 ARG A O 1
ATOM 770 N N . GLY A 1 92 ? -12.014 2.030 8.887 1.00 98.56 92 GLY A N 1
ATOM 771 C CA . GLY A 1 92 ? -12.227 2.290 7.462 1.00 98.56 92 GLY A CA 1
ATOM 772 C C . GLY A 1 92 ? -10.944 2.606 6.686 1.00 98.56 92 GLY A C 1
ATOM 773 O O . GLY A 1 92 ? -11.018 3.044 5.534 1.00 98.56 92 GLY A O 1
ATOM 774 N N . LYS A 1 93 ? -9.768 2.413 7.300 1.00 98.69 93 LYS A N 1
ATOM 775 C CA . LYS A 1 93 ? -8.466 2.691 6.697 1.00 98.69 93 LYS A CA 1
ATOM 776 C C . LYS A 1 93 ? -7.573 1.460 6.663 1.00 98.69 93 LYS A C 1
ATOM 778 O O . LYS A 1 93 ? -7.649 0.588 7.530 1.00 98.69 93 LYS A O 1
ATOM 783 N N . PHE A 1 94 ? -6.680 1.431 5.682 1.00 98.69 94 PH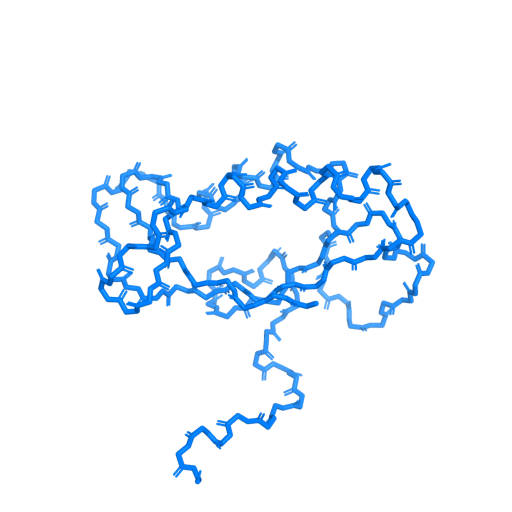E A N 1
ATOM 784 C CA . PHE A 1 94 ? -5.517 0.567 5.692 1.00 98.69 94 PHE A CA 1
ATOM 785 C C . PHE A 1 94 ? -4.258 1.332 6.096 1.00 98.69 94 PHE A C 1
ATOM 787 O O . PHE A 1 94 ? -4.135 2.537 5.857 1.00 98.69 94 PHE A O 1
ATOM 794 N N . ILE A 1 95 ? -3.319 0.602 6.688 1.00 98.44 95 ILE A N 1
ATOM 795 C CA . ILE A 1 95 ? -2.010 1.077 7.133 1.00 98.44 95 ILE A CA 1
ATOM 796 C C . ILE A 1 95 ? -0.948 0.162 6.520 1.00 98.44 95 ILE A C 1
ATOM 798 O O . ILE A 1 95 ? -1.124 -1.059 6.464 1.00 98.44 95 ILE A O 1
ATOM 802 N N . ILE A 1 96 ? 0.157 0.757 6.081 1.00 98.38 96 ILE A N 1
ATOM 803 C CA . ILE A 1 96 ? 1.300 0.042 5.510 1.00 98.38 96 ILE A CA 1
ATOM 804 C C . ILE A 1 96 ? 2.350 -0.164 6.599 1.00 98.38 96 ILE A C 1
ATOM 806 O O . ILE A 1 96 ? 2.698 0.782 7.310 1.00 98.38 96 ILE A O 1
ATOM 810 N N . LEU A 1 97 ? 2.875 -1.384 6.702 1.00 98.12 97 LEU A N 1
ATOM 811 C CA . LEU A 1 97 ? 4.167 -1.648 7.324 1.00 98.12 97 LEU A CA 1
ATOM 812 C C . LEU A 1 97 ? 5.239 -1.673 6.225 1.00 98.12 97 LEU A C 1
ATOM 814 O O . LEU A 1 97 ? 5.250 -2.595 5.408 1.00 98.12 97 LEU A O 1
ATOM 818 N N . SER A 1 98 ? 6.100 -0.657 6.161 1.00 97.50 98 SER A N 1
ATOM 819 C CA . SER A 1 98 ? 7.120 -0.529 5.115 1.00 97.50 98 SER A CA 1
ATOM 820 C C . SER A 1 98 ? 8.309 -1.446 5.384 1.00 97.50 98 SER A C 1
ATOM 822 O O . SER A 1 98 ? 8.928 -1.378 6.443 1.00 97.50 98 SER A O 1
ATOM 824 N N . ASP A 1 99 ? 8.645 -2.298 4.419 1.00 96.81 99 ASP A N 1
ATOM 825 C CA . ASP A 1 99 ? 9.801 -3.196 4.475 1.00 96.81 99 ASP A CA 1
ATOM 826 C C . ASP A 1 99 ? 10.726 -2.981 3.267 1.00 96.81 99 ASP A C 1
ATOM 828 O O . ASP A 1 99 ? 11.057 -3.888 2.504 1.00 96.81 99 ASP A O 1
ATOM 832 N N . ASN A 1 100 ? 11.045 -1.706 3.050 1.00 93.69 100 ASN A N 1
ATOM 833 C CA . ASN A 1 100 ? 12.019 -1.163 2.108 1.00 93.69 100 ASN A CA 1
ATOM 834 C C . ASN A 1 100 ? 12.202 0.315 2.495 1.00 93.69 100 ASN A C 1
ATOM 836 O O . ASN A 1 100 ? 11.207 1.011 2.700 1.00 93.69 100 ASN A O 1
ATOM 840 N N . TYR A 1 101 ? 13.437 0.817 2.565 1.00 94.62 101 TYR A N 1
ATOM 841 C CA . TYR A 1 101 ? 13.706 2.205 2.975 1.00 94.62 101 TYR A CA 1
ATOM 842 C C . TYR A 1 101 ? 13.017 3.246 2.069 1.00 94.62 101 TYR A C 1
ATOM 844 O O . TYR A 1 101 ? 12.630 4.323 2.520 1.00 94.62 101 TYR A O 1
ATOM 852 N N . GLN A 1 102 ? 12.796 2.923 0.789 1.00 96.25 102 GLN A N 1
ATOM 853 C CA . GLN A 1 102 ? 12.070 3.780 -0.154 1.00 96.25 102 GLN A CA 1
ATOM 854 C C . GLN A 1 102 ? 10.570 3.871 0.174 1.00 96.25 102 GLN A C 1
ATOM 856 O O . GLN A 1 102 ? 9.885 4.764 -0.330 1.00 96.25 102 GLN A O 1
ATOM 861 N N . PHE A 1 103 ? 10.054 2.982 1.030 1.00 96.31 103 PHE A N 1
ATOM 862 C CA . PHE A 1 103 ? 8.666 2.957 1.486 1.00 96.31 103 PHE A CA 1
ATOM 863 C C . PHE A 1 103 ? 8.442 3.639 2.846 1.00 96.31 103 PHE A C 1
ATOM 865 O O . PHE A 1 103 ? 7.294 3.841 3.240 1.00 96.31 103 PHE A O 1
ATOM 872 N N . ASP A 1 104 ? 9.496 4.059 3.546 1.00 95.19 104 ASP A N 1
ATOM 873 C CA . ASP A 1 104 ? 9.406 4.542 4.934 1.00 95.19 104 ASP A CA 1
ATOM 874 C C . ASP A 1 104 ? 8.560 5.805 5.121 1.00 95.19 104 ASP A C 1
ATOM 876 O O . ASP A 1 104 ? 8.054 6.068 6.208 1.00 95.19 104 ASP A O 1
ATOM 880 N N . SER A 1 105 ? 8.366 6.597 4.065 1.00 95.44 105 SER A N 1
ATOM 881 C CA . SER A 1 105 ? 7.503 7.784 4.121 1.00 95.44 105 SER A CA 1
ATOM 882 C C . SER A 1 105 ? 6.007 7.480 3.928 1.00 95.44 105 SER A C 1
ATOM 884 O O . SER A 1 105 ? 5.182 8.404 3.959 1.00 95.44 105 SER A O 1
ATOM 886 N N . PHE A 1 106 ? 5.648 6.213 3.694 1.00 96.94 106 PHE A N 1
ATOM 887 C CA . PHE A 1 106 ? 4.293 5.761 3.365 1.00 96.94 106 PHE A CA 1
ATOM 888 C C . PHE A 1 106 ? 3.640 4.918 4.471 1.00 96.94 106 PHE A C 1
ATOM 890 O O . PHE A 1 106 ? 2.530 4.419 4.295 1.00 96.94 106 PHE A O 1
ATOM 897 N N . GLY A 1 107 ? 4.290 4.741 5.618 1.00 95.81 107 GLY A N 1
ATOM 898 C CA . GLY A 1 107 ? 3.725 3.945 6.696 1.00 95.81 107 GLY A CA 1
ATOM 899 C C . GLY A 1 107 ? 4.678 3.743 7.860 1.00 95.81 107 GLY A C 1
ATOM 900 O O . GLY A 1 107 ? 5.676 4.441 8.018 1.00 95.81 107 GLY A O 1
ATOM 901 N N . LEU A 1 108 ? 4.361 2.753 8.685 1.00 97.25 108 LEU A N 1
ATOM 902 C CA . LEU A 1 108 ? 5.185 2.390 9.826 1.00 97.25 108 LEU A CA 1
ATOM 903 C C . LEU A 1 108 ? 6.309 1.466 9.361 1.0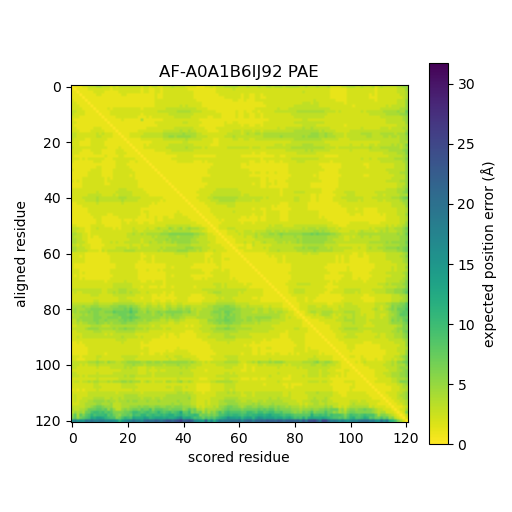0 97.25 108 LEU A C 1
ATOM 905 O O . LEU A 1 108 ? 6.044 0.436 8.757 1.00 97.25 108 LEU A O 1
ATOM 909 N N . GLN A 1 109 ? 7.555 1.764 9.703 1.00 97.00 109 GLN A N 1
ATOM 910 C CA . GLN A 1 109 ? 8.683 0.899 9.343 1.00 97.00 109 GLN A CA 1
ATOM 911 C C . GLN A 1 109 ? 8.543 -0.488 9.971 1.00 97.00 109 GLN A C 1
ATOM 913 O O . GLN A 1 109 ? 8.586 -0.599 11.195 1.00 97.00 109 GLN A O 1
ATOM 918 N N . TYR A 1 110 ? 8.405 -1.545 9.169 1.00 96.94 110 TYR A N 1
ATOM 919 C CA . TYR A 1 110 ? 8.215 -2.921 9.636 1.00 96.94 110 TYR A CA 1
ATOM 920 C C . TYR A 1 110 ? 9.301 -3.325 10.642 1.00 96.94 110 TYR A C 1
ATOM 922 O O . TYR A 1 110 ? 8.967 -3.745 11.752 1.00 96.94 110 TYR A O 1
ATOM 930 N N . GLY A 1 111 ? 10.572 -3.061 10.313 1.00 95.19 111 GLY A N 1
ATOM 931 C CA . GLY A 1 111 ? 11.746 -3.393 11.132 1.00 95.19 111 GLY A CA 1
ATOM 932 C C . GLY A 1 111 ? 11.836 -2.706 12.503 1.00 95.19 111 GLY A C 1
ATOM 933 O O . GLY A 1 111 ? 12.636 -3.122 13.331 1.00 95.19 111 GLY A O 1
ATOM 934 N N . GLN A 1 112 ? 11.000 -1.700 12.785 1.00 94.75 112 GLN A N 1
ATOM 935 C CA . GLN A 1 112 ? 10.894 -1.072 14.115 1.00 94.75 112 GLN A CA 1
ATOM 936 C C . GLN A 1 112 ? 9.888 -1.797 15.036 1.00 94.75 112 GLN A C 1
ATOM 938 O O . GLN A 1 112 ? 9.518 -1.290 16.093 1.00 94.75 112 GLN A O 1
ATOM 943 N N . SER A 1 113 ? 9.365 -2.948 14.612 1.00 93.56 113 SER A N 1
ATOM 944 C CA . SER A 1 113 ? 8.412 -3.760 15.377 1.00 93.56 113 SER A CA 1
ATOM 945 C C . SER A 1 113 ? 9.135 -4.880 16.129 1.00 93.56 113 SER A C 1
ATOM 947 O O . SER A 1 113 ? 10.220 -5.298 15.737 1.00 93.56 113 SER A O 1
ATOM 949 N N . ASN A 1 114 ? 8.516 -5.415 17.183 1.00 95.31 114 ASN A N 1
ATOM 950 C CA . ASN A 1 114 ? 8.983 -6.664 17.784 1.00 95.31 114 ASN A CA 1
ATOM 951 C C . ASN A 1 114 ? 8.545 -7.836 16.890 1.00 95.31 114 ASN A C 1
ATOM 953 O O . ASN A 1 114 ? 7.349 -8.105 16.778 1.00 95.31 114 ASN A O 1
ATOM 957 N N . ILE A 1 115 ? 9.498 -8.472 16.206 1.00 95.12 115 ILE A N 1
ATOM 958 C CA . ILE A 1 115 ? 9.243 -9.477 15.168 1.00 95.12 115 ILE A CA 1
ATOM 959 C C . ILE A 1 115 ? 9.772 -10.833 15.633 1.00 95.12 115 ILE A C 1
ATOM 961 O O . ILE A 1 115 ? 10.964 -10.990 15.892 1.00 95.12 115 ILE A O 1
ATOM 965 N N . GLN A 1 116 ? 8.888 -11.830 15.668 1.00 93.19 116 GLN A N 1
ATOM 966 C CA . GLN A 1 116 ? 9.269 -13.238 15.703 1.00 93.19 116 GLN A CA 1
ATOM 967 C C . GLN A 1 116 ? 9.039 -13.806 14.298 1.00 93.19 116 GLN A C 1
ATOM 969 O O . GLN A 1 116 ? 7.900 -13.962 13.874 1.00 93.19 116 GLN A O 1
ATOM 974 N N . ASP A 1 117 ? 10.129 -14.045 13.568 1.00 88.69 117 ASP A N 1
ATOM 975 C CA . ASP A 1 117 ? 10.127 -14.563 12.189 1.00 88.69 117 ASP A CA 1
ATOM 976 C C . ASP A 1 117 ? 11.223 -15.630 12.038 1.00 88.69 117 ASP A C 1
ATOM 978 O O . ASP A 1 117 ? 12.099 -15.562 11.179 1.00 88.69 117 ASP A O 1
ATOM 982 N N . ASN A 1 118 ? 11.247 -16.593 12.967 1.00 90.06 118 ASN A N 1
ATOM 983 C CA . ASN A 1 118 ? 12.170 -17.721 12.877 1.00 90.06 118 ASN A CA 1
ATOM 984 C C . ASN A 1 118 ? 11.551 -18.832 12.020 1.00 90.06 118 ASN A C 1
ATOM 986 O O . ASN A 1 118 ? 10.991 -19.794 12.538 1.00 90.06 118 ASN A O 1
ATOM 990 N N . TYR A 1 119 ? 11.615 -18.645 10.705 1.00 84.19 119 TYR A N 1
ATOM 991 C CA . TYR A 1 119 ? 10.970 -19.502 9.707 1.00 84.19 119 TYR A CA 1
ATOM 992 C C . TYR A 1 119 ? 11.724 -20.812 9.406 1.00 84.19 119 TYR A C 1
ATOM 994 O O . TYR A 1 119 ? 11.231 -21.622 8.628 1.00 84.19 119 TYR A O 1
ATOM 1002 N N . ASN A 1 120 ? 12.905 -21.025 10.001 1.00 85.50 120 ASN A N 1
ATOM 1003 C CA . ASN A 1 120 ? 13.762 -22.199 9.774 1.00 85.50 120 ASN A CA 1
ATOM 1004 C C . ASN A 1 120 ? 13.765 -23.202 10.950 1.00 85.50 120 ASN A C 1
ATOM 1006 O O . ASN A 1 120 ? 14.701 -23.995 11.055 1.00 85.50 120 ASN A O 1
ATOM 1010 N N . LEU A 1 121 ? 12.787 -23.132 11.861 1.00 58.38 121 LEU A N 1
ATOM 1011 C CA . LEU A 1 121 ? 12.679 -24.030 13.024 1.00 58.38 121 LEU A CA 1
ATOM 1012 C C . LEU A 1 121 ? 11.831 -25.271 12.753 1.00 58.38 121 LEU A C 1
ATOM 1014 O O . LEU A 1 121 ? 10.768 -25.126 12.111 1.00 58.38 121 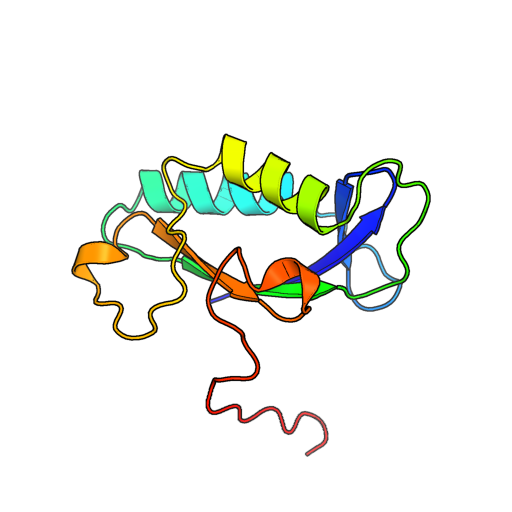LEU A O 1
#

Solvent-accessible surface area (backbone atoms only — not comparable to full-atom values): 6827 Å² total; per-residue (Å²): 118,46,85,44,32,26,24,48,43,66,60,38,48,37,30,34,58,57,92,43,72,67,89,44,43,48,66,62,52,50,52,51,50,45,53,49,23,70,76,36,50,83,39,64,45,46,30,37,45,30,77,46,41,84,68,42,78,53,92,58,53,72,47,58,41,49,51,54,56,49,61,79,41,49,91,30,49,48,79,44,74,69,84,91,69,51,70,82,80,36,37,28,19,34,40,38,24,18,52,46,84,73,36,43,91,57,8,35,50,42,87,82,50,96,78,90,78,77,83,88,118

Mean predicted aligned error: 2.6 Å

InterPro domains:
  IPR000909 Phosphatidylinositol-specific phospholipase C, X domain [PF00388] (2-97)
  IPR017946 PLC-like phosphodiesterase, TIM beta/alpha-barrel domain superfamily [G3DSA:3.20.20.190] (1-121)
  IPR017946 PLC-like phosphodiesterase, TIM beta/alpha-barrel domain superfamily [SSF51695] (1-118)

Secondary structure (DSSP, 8-state):
-EEEEEEEETTEEEEEETTEEEEEEHHHHHHHHHHHHHH-TT--EEEEEEEEEEEES-SS-HHHHHHHHHHHTTTTB-----S---HHHHTT-EEEEEESGGGGGGSEEGGGS-----TT-

pLDDT: mean 96.61, std 4.27, range [58.38, 98.75]